Protein AF-A0A815VEP3-F1 (afdb_monomer_lite)

Secondary structure (DSSP, 8-state):
---S---SSSSTTS-SSSS-HHHHHHTSTT-SS-HHHHHHHHHHHHHHHS-----PPB----GGG--TT--GGGS-B-THHHHHHHHHHHHH-SS-SS-GGGS--

Foldseek 3Di:
DDDDPPPPDPCPLPDLFLDAFVVQQVVDPPDPGGQLQVLLVVLLVLVVPDDDDPDDEDAEDDSSPDDPPDPSNVRRHDNVHSVVSNVRRQVRHPAHPCHPVRDDD

Sequence (105 aa):
MPEIEQRLENDDLMLLFGYDLIKQCSKRKDTLIAYPIEICIRLLENSLNEERKQKKIVAELNLQTIDRGTRLNELNYDPHVPASTLKQYLRELPDRLLTTALLPQ

Structure (mmCIF, N/CA/C/O backbone):
data_AF-A0A815VEP3-F1
#
_entry.id   AF-A0A815VEP3-F1
#
loop_
_atom_site.group_PDB
_atom_site.id
_atom_site.type_symbol
_atom_site.label_atom_id
_atom_site.label_alt_id
_atom_site.label_comp_id
_atom_site.label_asym_id
_atom_site.label_entity_id
_atom_site.label_seq_id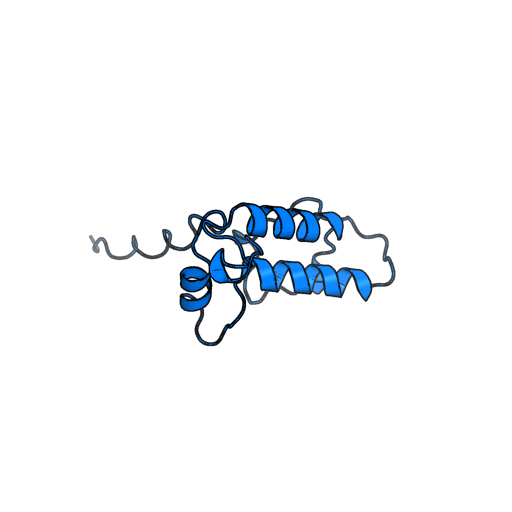
_atom_site.pdbx_PDB_ins_code
_atom_site.Cartn_x
_atom_site.Cartn_y
_atom_site.Cartn_z
_atom_site.occupancy
_atom_site.B_iso_or_equiv
_atom_site.auth_seq_id
_atom_site.auth_comp_id
_atom_site.auth_asym_id
_atom_site.auth_atom_id
_atom_site.pdbx_PDB_model_num
ATOM 1 N N . MET A 1 1 ? 17.720 -36.859 9.954 1.00 41.47 1 MET A N 1
ATOM 2 C CA . MET A 1 1 ? 16.529 -36.074 9.574 1.00 41.47 1 MET A CA 1
ATOM 3 C C . MET A 1 1 ? 16.506 -34.842 10.456 1.00 41.47 1 MET A C 1
ATOM 5 O O . MET A 1 1 ? 16.350 -35.040 11.652 1.00 41.47 1 MET A O 1
ATOM 9 N N . PRO A 1 2 ? 16.708 -33.625 9.931 1.00 40.91 2 PRO A N 1
ATOM 10 C CA . PRO A 1 2 ? 16.513 -32.411 10.708 1.00 40.91 2 PRO A CA 1
ATOM 11 C C . PRO A 1 2 ? 15.086 -31.886 10.494 1.00 40.91 2 PRO A C 1
ATOM 13 O O . PRO A 1 2 ? 14.700 -31.507 9.392 1.00 40.91 2 PRO A O 1
ATOM 16 N N . GLU A 1 3 ? 14.291 -32.074 11.542 1.00 39.75 3 GLU A N 1
ATOM 17 C CA . GLU A 1 3 ? 13.501 -31.070 12.270 1.00 39.75 3 GLU A CA 1
ATOM 18 C C . GLU A 1 3 ? 12.744 -29.954 11.517 1.00 39.75 3 GLU A C 1
ATOM 20 O O . GLU A 1 3 ? 13.238 -29.210 10.675 1.00 39.75 3 GLU A O 1
ATOM 25 N N . ILE A 1 4 ? 11.476 -29.851 11.912 1.00 49.56 4 ILE A N 1
ATOM 26 C CA . ILE A 1 4 ? 10.359 -29.096 11.345 1.00 49.56 4 ILE A CA 1
ATOM 27 C C . ILE A 1 4 ? 10.395 -27.644 11.869 1.00 49.56 4 ILE A C 1
ATOM 29 O O . ILE A 1 4 ? 9.476 -27.208 12.553 1.00 49.56 4 ILE A O 1
ATOM 33 N N . GLU A 1 5 ? 11.444 -26.874 11.566 1.00 41.91 5 GLU A N 1
ATOM 34 C CA . GLU A 1 5 ? 11.616 -25.508 12.118 1.00 41.91 5 GLU A CA 1
ATOM 35 C C . GLU A 1 5 ? 11.710 -24.373 11.084 1.00 41.91 5 GLU A C 1
ATOM 37 O O . GLU A 1 5 ? 12.192 -23.289 11.387 1.00 41.91 5 GLU A O 1
ATOM 42 N N . GLN A 1 6 ? 11.199 -24.551 9.863 1.00 41.66 6 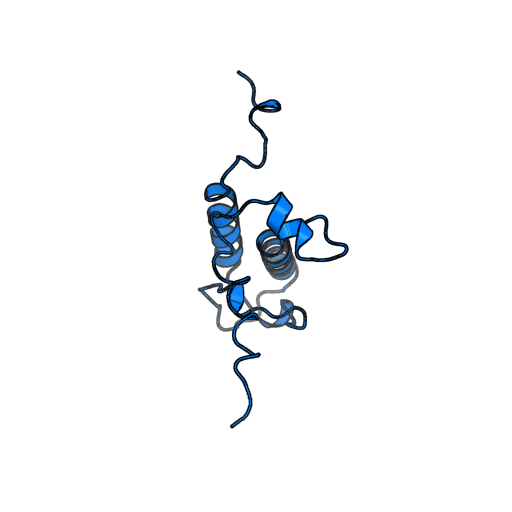GLN A N 1
ATOM 43 C CA . GLN A 1 6 ? 11.129 -23.443 8.885 1.00 41.66 6 GLN A CA 1
ATOM 44 C C . GLN A 1 6 ? 9.743 -23.239 8.267 1.00 41.66 6 GLN A C 1
ATOM 46 O O . GLN A 1 6 ? 9.603 -22.810 7.125 1.00 41.66 6 GLN A O 1
ATOM 51 N N . ARG A 1 7 ? 8.680 -23.540 9.020 1.00 38.25 7 ARG A N 1
ATOM 52 C CA . ARG A 1 7 ? 7.294 -23.344 8.558 1.00 38.25 7 ARG A CA 1
ATOM 53 C C . ARG A 1 7 ? 6.598 -22.100 9.119 1.00 38.25 7 ARG A C 1
ATOM 55 O O . ARG A 1 7 ? 5.388 -22.001 8.961 1.00 38.25 7 ARG A O 1
ATOM 62 N N . LEU A 1 8 ? 7.323 -21.153 9.724 1.00 39.59 8 LEU A N 1
ATOM 63 C CA . LEU A 1 8 ? 6.714 -19.975 10.366 1.00 39.59 8 LEU A CA 1
ATOM 64 C C . LEU A 1 8 ? 6.975 -18.609 9.699 1.00 39.59 8 LEU A C 1
ATOM 66 O O . LEU A 1 8 ? 6.579 -17.600 10.268 1.00 39.59 8 LEU A O 1
ATOM 70 N N . GLU A 1 9 ? 7.593 -18.536 8.515 1.00 42.19 9 GLU A N 1
ATOM 71 C CA . GLU A 1 9 ? 7.941 -17.235 7.895 1.00 42.19 9 GLU A CA 1
ATOM 72 C C . GLU A 1 9 ? 7.044 -16.772 6.733 1.00 42.19 9 GLU A C 1
ATOM 74 O O . GLU A 1 9 ? 7.235 -15.673 6.226 1.00 42.19 9 GLU A O 1
ATOM 79 N N . ASN A 1 10 ? 6.028 -17.539 6.321 1.00 44.59 10 ASN A N 1
ATOM 80 C CA . ASN A 1 10 ? 5.264 -17.221 5.099 1.00 44.59 10 ASN A CA 1
ATOM 81 C C . ASN A 1 10 ? 3.800 -16.790 5.305 1.00 44.59 10 ASN A C 1
ATOM 83 O O . ASN A 1 10 ? 3.136 -16.458 4.327 1.00 44.59 10 ASN A O 1
ATOM 87 N N . ASP A 1 11 ? 3.290 -16.749 6.538 1.00 44.41 11 ASP A N 1
ATOM 88 C CA . ASP A 1 11 ? 1.866 -16.446 6.791 1.00 44.41 11 ASP A CA 1
ATOM 89 C C . ASP A 1 11 ? 1.581 -14.937 6.961 1.00 44.41 11 ASP A C 1
ATOM 91 O O . ASP A 1 11 ? 0.451 -14.467 6.855 1.00 44.41 11 ASP A O 1
ATOM 95 N N . ASP A 1 12 ? 2.614 -14.121 7.187 1.00 50.41 12 ASP A N 1
ATOM 96 C CA . ASP A 1 12 ? 2.433 -12.714 7.572 1.00 50.41 12 ASP A CA 1
ATOM 97 C C . ASP A 1 12 ? 2.281 -11.740 6.388 1.00 50.41 12 ASP A C 1
ATOM 99 O O . ASP A 1 12 ? 1.879 -10.582 6.572 1.00 50.41 12 ASP A O 1
ATOM 103 N N . LEU A 1 13 ? 2.551 -12.232 5.174 1.00 50.75 13 LEU A N 1
ATOM 104 C CA . LEU A 1 13 ? 2.290 -11.561 3.896 1.00 50.75 13 LEU A CA 1
ATOM 105 C C . LEU A 1 13 ? 0.851 -11.773 3.402 1.00 50.75 13 LEU A C 1
ATOM 107 O O . LEU A 1 13 ? 0.480 -11.221 2.361 1.00 50.75 13 LEU A O 1
ATOM 111 N N . MET A 1 14 ? 0.060 -12.596 4.106 1.00 55.44 14 MET A N 1
ATOM 112 C CA . MET A 1 14 ? -1.027 -13.316 3.454 1.00 55.44 14 MET A CA 1
ATOM 113 C C . MET A 1 14 ? -2.207 -12.435 3.037 1.00 55.44 14 MET A C 1
ATOM 115 O O . MET A 1 14 ? -2.850 -12.771 2.053 1.00 55.44 14 MET A O 1
ATOM 119 N N . LEU A 1 15 ? -2.462 -11.275 3.652 1.00 64.06 15 LEU A N 1
ATOM 120 C CA . LEU A 1 15 ? -3.501 -10.349 3.174 1.00 64.06 15 LEU A CA 1
ATOM 121 C C . LEU A 1 15 ? -3.120 -8.891 3.481 1.00 64.06 15 LEU A C 1
ATOM 123 O O . LEU A 1 15 ? -3.320 -8.394 4.588 1.00 64.06 15 LEU A O 1
ATOM 127 N N . LEU A 1 16 ? -2.541 -8.185 2.499 1.00 74.69 16 LEU A N 1
ATOM 128 C CA . LEU A 1 16 ? -2.317 -6.734 2.606 1.00 74.69 16 LEU A CA 1
ATOM 129 C C . LEU A 1 16 ? -3.638 -5.957 2.586 1.00 74.69 16 LEU A C 1
ATOM 131 O O . LEU A 1 16 ? -3.732 -4.899 3.195 1.00 74.69 16 LEU A O 1
ATOM 135 N N . PHE A 1 17 ? -4.652 -6.478 1.909 1.00 82.44 17 PHE A N 1
ATOM 136 C CA . PHE A 1 17 ? -5.979 -5.885 1.821 1.00 82.44 17 PHE A CA 1
ATOM 137 C C . PHE A 1 17 ? -6.909 -6.505 2.866 1.00 82.44 17 PHE A C 1
ATOM 139 O O . PHE A 1 17 ? -6.721 -7.660 3.243 1.00 82.44 17 PHE A O 1
ATOM 146 N N . GLY A 1 18 ? -7.905 -5.762 3.355 1.00 80.50 18 GLY A N 1
ATOM 147 C CA . GLY A 1 18 ? -8.824 -6.301 4.366 1.00 80.50 18 GLY A CA 1
ATOM 148 C C . GLY A 1 18 ? -8.273 -6.329 5.792 1.00 80.50 18 GLY A C 1
ATOM 149 O O . GLY A 1 18 ? -8.982 -6.744 6.706 1.00 80.50 18 GLY A O 1
ATOM 150 N N . TYR A 1 19 ? -7.018 -5.922 6.006 1.00 83.19 19 TYR A N 1
ATOM 151 C CA . TYR A 1 19 ? -6.346 -6.052 7.297 1.00 83.19 19 TYR A CA 1
ATOM 152 C C . TYR A 1 19 ? -6.305 -4.732 8.066 1.00 83.19 19 TYR A C 1
ATOM 154 O O . TYR A 1 19 ? -6.272 -3.648 7.487 1.00 83.19 19 TYR A O 1
ATOM 162 N N . ASP A 1 20 ? -6.301 -4.838 9.393 1.00 83.94 20 ASP A N 1
ATOM 163 C CA . ASP A 1 20 ? -6.318 -3.682 10.284 1.00 83.94 20 ASP A CA 1
ATOM 164 C C . ASP A 1 20 ? -5.070 -2.801 10.110 1.00 83.94 20 ASP A C 1
ATOM 166 O O . ASP A 1 20 ? -3.932 -3.280 10.176 1.00 83.94 20 ASP A O 1
ATOM 170 N N . LEU A 1 21 ? -5.300 -1.500 9.919 1.00 83.62 21 LEU A N 1
ATOM 171 C CA . LEU A 1 21 ? -4.258 -0.523 9.609 1.00 83.62 21 LEU A CA 1
ATOM 172 C C . LEU A 1 21 ? -3.217 -0.421 10.732 1.00 83.62 21 LEU A C 1
ATOM 174 O O . LEU A 1 21 ? -2.018 -0.369 10.457 1.00 83.62 21 LEU A O 1
ATOM 178 N N . ILE A 1 22 ? -3.661 -0.442 11.995 1.00 82.44 22 ILE A N 1
ATOM 179 C CA . ILE A 1 22 ? -2.774 -0.341 13.162 1.00 82.44 22 ILE A CA 1
ATOM 180 C C . ILE A 1 22 ? -1.840 -1.547 13.189 1.00 82.44 22 ILE A C 1
ATOM 182 O O . ILE A 1 22 ? -0.623 -1.379 13.282 1.00 82.44 22 ILE A O 1
ATOM 186 N N . LYS A 1 23 ? -2.383 -2.758 13.014 1.00 82.00 23 LYS A N 1
ATOM 187 C CA . LYS A 1 23 ? -1.572 -3.980 12.942 1.00 82.00 23 LYS A CA 1
ATOM 188 C C . LYS A 1 23 ? -0.554 -3.927 11.804 1.00 82.00 23 LYS A C 1
ATOM 190 O O . LYS A 1 23 ? 0.579 -4.360 11.999 1.00 82.00 23 LYS A O 1
ATOM 195 N N . GLN A 1 24 ? -0.917 -3.399 10.633 1.00 79.44 24 GLN A N 1
ATOM 196 C CA . GLN A 1 24 ? 0.024 -3.271 9.511 1.00 79.44 24 GLN A CA 1
ATOM 197 C C . GLN A 1 24 ? 1.164 -2.297 9.806 1.00 79.44 24 GLN A C 1
ATOM 199 O O . GLN A 1 24 ? 2.310 -2.595 9.469 1.00 79.44 24 GLN A O 1
ATOM 204 N N . CYS A 1 25 ? 0.880 -1.176 10.470 1.00 79.50 25 CYS A N 1
ATOM 205 C CA . CYS A 1 25 ? 1.918 -0.251 10.921 1.00 79.50 25 CYS A CA 1
ATOM 206 C C . CYS A 1 25 ? 2.811 -0.886 12.000 1.00 79.50 25 CYS A C 1
ATOM 208 O O . CYS A 1 25 ? 4.028 -0.743 11.944 1.00 79.50 25 CYS A O 1
ATOM 210 N N . SER A 1 26 ? 2.248 -1.659 12.937 1.00 75.44 26 SER A N 1
ATOM 211 C CA . SER A 1 26 ? 3.014 -2.310 14.013 1.00 75.44 26 SER A CA 1
ATOM 212 C C . SER A 1 26 ? 4.001 -3.381 13.529 1.00 75.44 26 SER A C 1
ATOM 214 O O . SER A 1 26 ? 5.008 -3.615 14.195 1.00 75.44 26 SER A O 1
ATOM 216 N N . LYS A 1 27 ? 3.763 -4.018 12.370 1.00 74.50 27 LYS A N 1
ATOM 217 C CA . LYS A 1 27 ? 4.691 -5.013 11.787 1.00 74.50 27 LYS A CA 1
ATOM 218 C C . LYS A 1 27 ? 6.021 -4.406 11.323 1.00 74.50 27 LYS A C 1
ATOM 220 O O . LYS A 1 27 ? 6.984 -5.133 11.078 1.00 74.50 27 LYS A O 1
ATOM 225 N N . ARG A 1 28 ? 6.104 -3.083 11.173 1.00 70.69 28 ARG A N 1
ATOM 226 C CA . ARG A 1 28 ? 7.315 -2.384 10.736 1.00 70.69 28 ARG A CA 1
ATOM 227 C C . ARG A 1 28 ? 7.745 -1.427 11.842 1.00 70.69 28 ARG A C 1
ATOM 229 O O . ARG A 1 28 ? 7.077 -0.436 12.115 1.00 70.69 28 ARG A O 1
ATOM 236 N N . LYS A 1 29 ? 8.878 -1.736 12.484 1.00 64.44 29 LYS A N 1
ATOM 237 C CA . LYS A 1 29 ? 9.511 -0.810 13.431 1.00 64.44 29 LYS A CA 1
ATOM 238 C C . LYS A 1 29 ? 9.736 0.532 12.723 1.00 64.44 29 LYS A C 1
ATOM 240 O O . LYS A 1 29 ? 10.223 0.548 11.592 1.00 64.44 29 LYS A O 1
ATOM 245 N N . ASP A 1 30 ? 9.322 1.608 13.386 1.00 67.62 30 ASP A N 1
ATOM 246 C CA . ASP A 1 30 ? 9.541 3.005 12.991 1.00 67.62 30 ASP A CA 1
ATOM 247 C C . ASP A 1 30 ? 8.756 3.525 11.770 1.00 67.62 30 ASP A C 1
ATOM 249 O O . ASP A 1 30 ? 9.154 4.517 11.160 1.00 67.62 30 ASP A O 1
ATOM 253 N N . THR A 1 31 ? 7.611 2.925 11.415 1.00 68.88 31 THR A N 1
ATOM 254 C CA . THR A 1 31 ? 6.737 3.478 10.358 1.00 68.88 31 THR A CA 1
ATOM 255 C C . THR A 1 31 ? 5.374 3.917 10.884 1.00 68.88 31 THR A C 1
ATOM 257 O O . THR A 1 31 ? 4.641 3.122 11.467 1.00 68.88 31 THR A O 1
ATOM 260 N N . LEU A 1 32 ? 5.006 5.172 10.607 1.00 81.00 32 LEU A N 1
ATOM 261 C CA . LEU A 1 32 ? 3.677 5.730 10.904 1.00 81.00 32 LEU A CA 1
ATOM 262 C C . LEU A 1 32 ? 2.641 5.437 9.806 1.00 81.00 32 LEU A C 1
ATOM 264 O O . LEU A 1 32 ? 1.447 5.625 10.017 1.00 81.00 32 LEU A O 1
ATOM 268 N N . ILE A 1 33 ? 3.099 5.006 8.628 1.00 85.25 33 ILE A N 1
ATOM 269 C CA . ILE A 1 33 ? 2.279 4.807 7.431 1.00 85.25 33 ILE A CA 1
ATOM 270 C C . ILE A 1 33 ? 2.356 3.335 7.021 1.00 85.25 33 ILE A C 1
ATOM 272 O O . ILE A 1 33 ? 3.444 2.759 6.947 1.00 85.25 33 ILE A O 1
ATOM 276 N N . ALA A 1 34 ? 1.201 2.730 6.736 1.00 87.88 34 ALA A N 1
ATOM 277 C CA . ALA A 1 34 ? 1.136 1.345 6.288 1.00 87.88 34 ALA A CA 1
ATOM 278 C C . ALA A 1 34 ? 1.823 1.159 4.930 1.00 87.88 34 ALA A C 1
ATOM 280 O O . ALA A 1 34 ? 1.756 2.016 4.047 1.00 87.88 34 ALA A O 1
ATOM 281 N N . TYR A 1 35 ? 2.456 -0.001 4.754 1.00 87.25 35 TYR A N 1
ATOM 282 C CA . TYR A 1 35 ? 3.274 -0.306 3.581 1.00 87.25 35 TYR A CA 1
ATOM 283 C C . TYR A 1 35 ? 2.561 -0.084 2.226 1.00 87.25 35 TYR A C 1
ATOM 285 O O . TYR A 1 35 ? 3.140 0.593 1.374 1.00 87.25 35 TYR A O 1
ATOM 293 N N . PRO A 1 36 ? 1.304 -0.539 2.017 1.00 89.38 36 PRO A N 1
ATOM 294 C CA . PRO A 1 36 ? 0.568 -0.267 0.778 1.00 89.38 36 PRO A CA 1
ATOM 295 C C . PRO A 1 36 ? 0.416 1.225 0.463 1.00 89.38 36 PRO A C 1
ATOM 297 O O . PRO A 1 36 ? 0.536 1.627 -0.694 1.00 89.38 36 PRO A O 1
ATOM 300 N N . ILE A 1 37 ? 0.193 2.049 1.492 1.00 90.94 37 ILE A N 1
ATOM 301 C CA . ILE A 1 37 ? 0.036 3.500 1.350 1.00 90.94 37 ILE A CA 1
ATOM 302 C C . ILE A 1 37 ? 1.372 4.131 0.952 1.00 90.94 37 ILE A C 1
ATOM 304 O O . ILE A 1 37 ? 1.430 4.870 -0.028 1.00 90.94 37 ILE A O 1
ATOM 308 N N . GLU A 1 38 ? 2.447 3.804 1.675 1.00 90.44 38 GLU A N 1
ATOM 309 C CA . GLU A 1 38 ? 3.789 4.347 1.429 1.00 90.44 38 GLU A CA 1
ATOM 310 C C . GLU A 1 38 ? 4.250 4.097 -0.016 1.00 90.44 38 GLU A C 1
ATOM 312 O O . GLU A 1 38 ? 4.691 5.019 -0.704 1.00 90.44 38 GLU A O 1
ATOM 317 N N . ILE A 1 39 ? 4.119 2.857 -0.496 1.00 90.88 39 ILE A N 1
ATOM 318 C CA . ILE A 1 39 ? 4.571 2.477 -1.839 1.00 90.88 39 ILE A CA 1
ATOM 319 C C . ILE A 1 39 ? 3.740 3.155 -2.924 1.00 90.88 39 ILE A C 1
ATOM 321 O O . ILE A 1 39 ? 4.308 3.690 -3.877 1.00 90.88 39 ILE A O 1
ATOM 325 N N . CYS A 1 40 ? 2.411 3.176 -2.782 1.00 92.44 40 CYS A N 1
ATOM 326 C CA . CYS A 1 40 ? 1.555 3.820 -3.774 1.00 92.44 40 CYS A CA 1
ATOM 327 C C . CYS A 1 40 ? 1.828 5.327 -3.864 1.00 92.44 40 CYS A C 1
ATOM 329 O O . CYS A 1 40 ? 1.891 5.852 -4.973 1.00 92.44 40 CYS A O 1
ATOM 331 N N . ILE A 1 41 ? 2.038 6.014 -2.732 1.00 92.06 41 ILE A N 1
ATOM 332 C CA . ILE A 1 41 ? 2.383 7.445 -2.718 1.00 92.06 41 ILE A CA 1
ATOM 333 C C . ILE A 1 41 ? 3.709 7.684 -3.443 1.00 92.06 41 ILE A C 1
ATOM 335 O O . ILE A 1 41 ? 3.748 8.494 -4.364 1.00 92.06 41 ILE A O 1
ATOM 339 N N . ARG A 1 42 ? 4.765 6.930 -3.119 1.00 90.81 42 ARG A N 1
ATOM 340 C CA . ARG A 1 42 ? 6.073 7.083 -3.780 1.00 90.81 42 ARG A CA 1
ATOM 341 C C . ARG A 1 42 ? 6.013 6.838 -5.288 1.00 90.81 42 ARG A C 1
ATOM 343 O O . ARG A 1 42 ? 6.635 7.561 -6.062 1.00 90.81 42 ARG A O 1
ATOM 350 N N . LEU A 1 43 ? 5.255 5.831 -5.723 1.00 90.31 43 LEU A N 1
ATOM 351 C CA . LEU A 1 43 ? 5.045 5.557 -7.148 1.00 90.31 43 LEU A CA 1
ATOM 352 C C . LEU A 1 43 ? 4.318 6.712 -7.855 1.00 90.31 43 LEU A C 1
ATOM 354 O O . LEU A 1 43 ? 4.682 7.069 -8.976 1.00 90.31 43 LEU A O 1
ATOM 358 N N . LEU A 1 44 ? 3.328 7.319 -7.197 1.00 90.44 44 LEU A N 1
ATOM 359 C CA . LEU A 1 44 ? 2.617 8.490 -7.713 1.00 90.44 44 LEU A CA 1
ATOM 360 C C . LEU A 1 44 ? 3.515 9.734 -7.765 1.00 90.44 44 LEU A C 1
ATOM 362 O O . LEU A 1 44 ? 3.517 10.429 -8.778 1.00 90.44 44 LEU A O 1
ATOM 366 N N . GLU A 1 45 ? 4.315 9.990 -6.731 1.00 89.19 45 GLU A N 1
ATOM 367 C CA . GLU A 1 45 ? 5.289 11.092 -6.701 1.00 89.19 45 GLU A CA 1
ATOM 368 C C . GLU A 1 45 ? 6.306 10.976 -7.842 1.00 89.19 45 GLU A C 1
ATOM 370 O O . GLU A 1 45 ? 6.571 11.948 -8.549 1.00 89.19 45 GLU A O 1
ATOM 375 N N . ASN A 1 46 ? 6.820 9.771 -8.092 1.00 84.50 46 ASN A N 1
ATOM 376 C CA . ASN A 1 46 ? 7.730 9.517 -9.207 1.00 84.50 46 ASN A CA 1
ATOM 377 C C . ASN A 1 46 ? 7.086 9.817 -10.566 1.00 84.50 46 ASN A C 1
ATOM 379 O O . ASN A 1 46 ? 7.737 10.373 -11.447 1.00 84.50 46 ASN A O 1
ATOM 383 N N . SER A 1 47 ? 5.798 9.500 -10.732 1.00 83.19 47 SER A N 1
ATOM 384 C CA . SER A 1 47 ? 5.074 9.764 -11.982 1.00 83.19 47 SER A CA 1
ATOM 385 C C . SER A 1 47 ? 4.906 11.257 -12.294 1.00 83.19 47 SER A C 1
ATOM 387 O O . SER A 1 47 ? 4.732 11.618 -13.456 1.00 83.19 47 SER A O 1
ATOM 389 N N . LEU A 1 48 ? 4.977 12.122 -11.275 1.00 80.06 48 LEU A N 1
ATOM 390 C CA . LEU A 1 48 ? 4.879 13.578 -11.420 1.00 80.06 48 LEU A CA 1
ATOM 391 C C . LEU A 1 48 ? 6.225 14.223 -11.779 1.00 80.06 48 LEU A C 1
ATOM 393 O O . LEU A 1 48 ? 6.240 15.284 -12.397 1.00 80.06 48 LEU A O 1
ATOM 397 N N . ASN A 1 49 ? 7.338 13.586 -11.399 1.00 72.00 49 ASN A N 1
ATOM 398 C CA . ASN A 1 49 ? 8.690 14.123 -11.574 1.00 72.00 49 ASN A CA 1
ATOM 399 C C . ASN A 1 49 ? 9.380 13.663 -12.870 1.00 72.00 49 ASN A C 1
ATOM 401 O O . ASN A 1 49 ? 10.359 14.278 -13.289 1.00 72.00 49 ASN A O 1
ATOM 405 N N . GLU A 1 50 ? 8.904 12.593 -13.511 1.00 65.12 50 GLU A N 1
ATOM 406 C CA . GLU A 1 50 ? 9.516 12.074 -14.737 1.00 65.12 50 GLU A CA 1
ATOM 407 C C . GLU A 1 50 ? 8.967 12.771 -15.993 1.00 65.12 50 GLU A C 1
ATOM 409 O O . GLU A 1 50 ? 7.782 12.676 -16.328 1.00 65.12 50 GLU A O 1
ATOM 414 N N . GLU A 1 51 ? 9.855 13.404 -16.767 1.00 60.09 51 GLU A N 1
ATOM 415 C CA . GLU A 1 51 ? 9.581 13.701 -18.174 1.00 60.09 51 GLU A CA 1
ATOM 416 C C . GLU A 1 51 ? 9.274 12.381 -18.893 1.00 60.09 51 GLU A C 1
ATOM 418 O O . GLU A 1 51 ? 10.041 11.422 -18.784 1.00 60.09 51 GLU A O 1
ATOM 423 N N . ARG A 1 52 ? 8.145 12.314 -19.611 1.00 58.62 52 ARG A N 1
ATOM 424 C CA . ARG A 1 52 ? 7.620 11.095 -20.251 1.00 58.62 52 ARG A CA 1
ATOM 425 C C . ARG A 1 52 ? 8.625 10.480 -21.235 1.00 58.62 52 ARG A C 1
ATOM 427 O O . ARG A 1 52 ? 8.543 10.688 -22.443 1.00 58.62 52 ARG A O 1
ATOM 434 N N . LYS A 1 53 ? 9.557 9.670 -20.739 1.00 57.31 53 LYS A N 1
ATOM 435 C CA . LYS A 1 53 ? 10.389 8.794 -21.565 1.00 57.31 53 LYS A CA 1
ATOM 436 C C . LYS A 1 53 ? 9.485 7.665 -22.041 1.00 57.31 53 LYS A C 1
ATOM 438 O O . LYS A 1 53 ? 8.795 7.052 -21.233 1.00 57.31 53 LYS A O 1
ATOM 443 N N . GLN A 1 54 ? 9.464 7.420 -23.349 1.00 58.09 54 GLN A N 1
ATOM 444 C CA . GLN A 1 54 ? 8.674 6.382 -24.022 1.00 58.09 54 GLN A CA 1
ATOM 445 C C . GLN A 1 54 ? 9.122 4.983 -23.567 1.00 58.09 54 GLN A C 1
ATOM 447 O O . GLN A 1 54 ? 9.831 4.270 -24.270 1.00 58.09 54 GLN A O 1
ATOM 452 N N . LYS A 1 55 ? 8.764 4.608 -22.344 1.00 64.62 55 LYS A N 1
ATOM 453 C CA . LYS A 1 55 ? 9.065 3.314 -21.746 1.00 64.62 55 LYS A CA 1
ATOM 454 C C . LYS A 1 55 ? 7.792 2.484 -21.692 1.00 64.62 55 LYS A C 1
ATOM 456 O O . LYS A 1 55 ? 6.684 3.013 -21.634 1.00 64.62 55 LYS A O 1
ATOM 461 N N . LYS A 1 56 ? 7.971 1.163 -21.713 1.00 70.50 56 LYS A N 1
ATOM 462 C CA . LYS A 1 56 ? 6.889 0.203 -21.507 1.00 70.50 56 LYS A CA 1
ATOM 463 C C . LYS A 1 56 ? 6.271 0.455 -20.132 1.00 70.50 56 LYS A C 1
ATOM 465 O O . LYS A 1 56 ? 6.972 0.397 -19.125 1.00 70.50 56 LYS A O 1
ATOM 470 N N . ILE A 1 57 ? 4.980 0.749 -20.130 1.00 78.06 57 ILE A N 1
ATOM 471 C CA . ILE A 1 57 ? 4.218 1.064 -18.928 1.00 78.06 57 ILE A CA 1
ATOM 472 C C . ILE A 1 57 ? 3.822 -0.246 -18.243 1.00 78.06 57 ILE A C 1
ATOM 474 O O . ILE A 1 57 ? 3.352 -1.177 -18.905 1.00 78.06 57 ILE A O 1
ATOM 478 N N . VAL A 1 58 ? 4.019 -0.326 -16.928 1.00 80.50 58 VAL A N 1
ATOM 479 C CA . VAL A 1 58 ? 3.539 -1.454 -16.121 1.00 80.50 58 VAL A CA 1
ATOM 480 C C . VAL A 1 58 ? 2.095 -1.183 -15.695 1.00 80.50 58 VAL A C 1
ATOM 482 O O . VAL A 1 58 ? 1.812 -0.172 -15.051 1.00 80.50 58 VAL A O 1
ATOM 485 N N . ALA A 1 59 ? 1.187 -2.083 -16.086 1.00 80.06 59 ALA A N 1
ATOM 486 C CA . ALA A 1 59 ? -0.264 -1.928 -15.931 1.00 80.06 59 ALA A CA 1
ATOM 487 C C . ALA A 1 59 ? -0.850 -2.636 -14.691 1.00 80.06 59 ALA A C 1
ATOM 489 O O . ALA A 1 59 ? -2.041 -2.514 -14.422 1.00 80.06 59 ALA A O 1
ATOM 490 N N . GLU A 1 60 ? -0.038 -3.377 -13.937 1.00 84.19 60 GLU A N 1
ATOM 491 C CA . GLU A 1 60 ? -0.489 -4.140 -12.771 1.00 84.19 60 GLU A CA 1
ATOM 492 C C . GLU A 1 60 ? 0.540 -4.041 -11.648 1.00 84.19 60 GLU A C 1
ATOM 494 O O . GLU A 1 60 ? 1.724 -4.277 -11.875 1.00 84.19 60 GLU A O 1
ATOM 499 N N . LEU A 1 61 ? 0.084 -3.684 -10.446 1.00 83.94 61 LEU A N 1
ATOM 500 C CA . LEU A 1 61 ? 0.916 -3.519 -9.259 1.00 83.94 61 LEU A CA 1
ATOM 501 C C . LEU A 1 61 ? 0.651 -4.656 -8.278 1.00 83.94 61 LEU A C 1
ATOM 503 O O . LEU A 1 61 ? -0.410 -4.718 -7.661 1.00 83.94 61 LEU A O 1
ATOM 507 N N . ASN A 1 62 ? 1.656 -5.505 -8.078 1.00 86.12 62 ASN A N 1
ATOM 508 C CA . ASN A 1 62 ? 1.659 -6.471 -6.991 1.00 86.12 62 ASN A CA 1
ATOM 509 C C . ASN A 1 62 ? 2.530 -5.947 -5.838 1.00 86.12 62 ASN A C 1
ATOM 511 O O . ASN A 1 62 ? 3.755 -5.897 -5.920 1.00 86.12 62 ASN A O 1
ATOM 515 N N . LEU A 1 63 ? 1.889 -5.543 -4.739 1.00 82.94 63 LEU A N 1
ATOM 516 C CA . LEU A 1 63 ? 2.584 -5.007 -3.565 1.00 82.94 63 LEU A CA 1
ATOM 517 C C . LEU A 1 63 ? 3.450 -6.054 -2.851 1.00 82.94 63 LEU A C 1
ATOM 519 O O . LEU A 1 63 ? 4.413 -5.680 -2.187 1.00 82.94 63 LEU A O 1
ATOM 523 N N . GLN A 1 64 ? 3.138 -7.346 -2.991 1.00 80.69 64 GLN A N 1
ATOM 524 C CA . GLN A 1 64 ? 3.90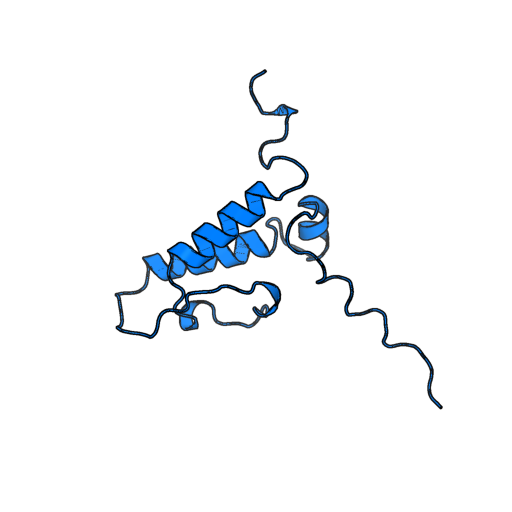9 -8.428 -2.371 1.00 80.69 64 GLN A CA 1
ATOM 525 C C . GLN A 1 64 ? 5.256 -8.653 -3.067 1.00 80.69 64 GLN A C 1
ATOM 527 O O . GLN A 1 64 ? 6.164 -9.199 -2.456 1.00 80.69 64 GLN A O 1
ATOM 532 N N . THR A 1 65 ? 5.397 -8.227 -4.327 1.00 80.25 65 THR A N 1
ATOM 533 C CA . THR A 1 65 ? 6.636 -8.395 -5.105 1.00 80.25 65 THR A CA 1
ATOM 534 C C . THR A 1 65 ? 7.572 -7.194 -5.014 1.00 80.25 65 THR A C 1
ATOM 536 O O . THR A 1 65 ? 8.634 -7.199 -5.628 1.00 80.25 65 THR A O 1
ATOM 539 N N . ILE A 1 66 ? 7.168 -6.127 -4.320 1.00 80.94 66 ILE A N 1
ATOM 540 C CA . ILE A 1 66 ? 8.021 -4.959 -4.114 1.00 80.94 66 ILE A CA 1
ATOM 541 C C . ILE A 1 66 ? 8.801 -5.182 -2.823 1.00 80.94 66 ILE A C 1
ATOM 543 O O . ILE A 1 66 ? 8.229 -5.201 -1.738 1.00 80.94 66 ILE A O 1
ATOM 547 N N . ASP A 1 67 ? 10.116 -5.322 -2.943 1.00 76.06 67 ASP A N 1
ATOM 548 C CA . ASP A 1 67 ? 11.014 -5.383 -1.794 1.00 76.06 67 ASP A CA 1
ATOM 549 C C . ASP A 1 67 ? 11.394 -3.979 -1.314 1.00 76.06 67 ASP A C 1
ATOM 551 O O . ASP A 1 67 ? 11.425 -3.028 -2.101 1.00 76.06 67 ASP A O 1
ATOM 555 N N . ARG A 1 68 ? 11.795 -3.840 -0.040 1.00 67.88 68 ARG A N 1
ATOM 556 C CA . ARG A 1 68 ? 12.254 -2.551 0.530 1.00 67.88 68 ARG A CA 1
ATOM 557 C C . ARG A 1 68 ? 13.423 -1.918 -0.233 1.00 67.88 68 ARG A C 1
ATOM 559 O O . ARG A 1 68 ? 13.585 -0.704 -0.178 1.00 67.88 68 ARG A O 1
ATOM 566 N N . GLY A 1 69 ? 14.246 -2.730 -0.895 1.00 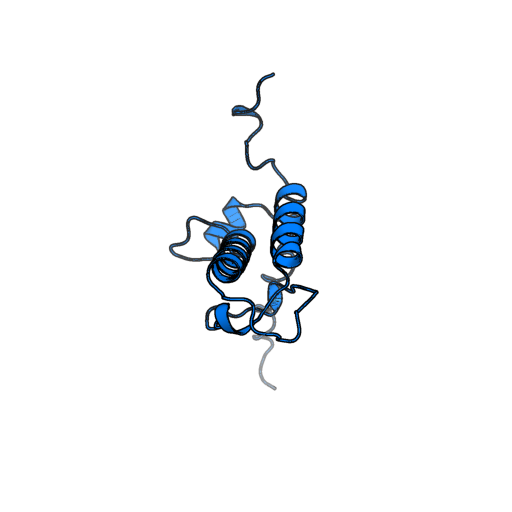70.75 69 GLY A N 1
ATOM 567 C CA . GLY A 1 69 ? 15.390 -2.274 -1.691 1.00 70.75 69 GLY A CA 1
ATOM 568 C C . GLY A 1 69 ? 15.041 -1.890 -3.131 1.00 70.75 69 GLY A C 1
ATOM 569 O O . GLY A 1 69 ? 15.917 -1.432 -3.864 1.00 70.75 69 GLY A O 1
ATOM 570 N N . THR A 1 70 ? 13.788 -2.081 -3.552 1.00 81.62 70 THR A N 1
ATOM 571 C CA . THR A 1 70 ? 13.376 -1.843 -4.936 1.00 81.62 70 THR A CA 1
ATOM 572 C C . THR A 1 70 ? 13.429 -0.357 -5.257 1.00 81.62 70 THR A C 1
ATOM 574 O O . THR A 1 70 ? 12.821 0.476 -4.583 1.00 81.62 70 THR A O 1
ATOM 577 N N . ARG A 1 71 ? 14.124 -0.014 -6.340 1.00 82.06 71 ARG A N 1
ATOM 578 C CA . ARG A 1 71 ? 14.180 1.354 -6.852 1.00 82.06 71 ARG A CA 1
ATOM 579 C C . ARG A 1 71 ? 12.892 1.669 -7.604 1.00 82.06 71 ARG A C 1
ATOM 581 O O . ARG A 1 71 ? 12.794 1.458 -8.807 1.00 82.06 71 ARG A O 1
ATOM 588 N N . LEU A 1 72 ? 11.895 2.183 -6.886 1.00 81.88 72 LEU A N 1
ATOM 589 C CA . LEU A 1 72 ? 10.561 2.484 -7.429 1.00 81.88 72 LEU A CA 1
ATOM 590 C C . LEU A 1 72 ? 10.591 3.397 -8.668 1.00 81.88 72 LEU A C 1
ATOM 592 O O . LEU A 1 72 ? 9.738 3.274 -9.542 1.00 81.88 72 LEU A O 1
ATOM 596 N N . ASN A 1 73 ? 11.596 4.268 -8.772 1.00 77.81 73 ASN A N 1
ATOM 597 C CA . ASN A 1 73 ? 11.791 5.195 -9.892 1.00 77.81 73 ASN A CA 1
ATOM 598 C C . ASN A 1 73 ? 12.095 4.462 -11.214 1.00 77.81 73 ASN A C 1
ATOM 600 O O . ASN A 1 73 ? 11.914 5.014 -12.294 1.00 77.81 73 ASN A O 1
ATOM 604 N N . GLU A 1 74 ? 12.551 3.210 -11.148 1.00 80.81 74 GLU A N 1
ATOM 605 C CA . GLU A 1 74 ? 12.896 2.409 -12.324 1.00 80.81 74 GLU A CA 1
ATOM 606 C C . GLU A 1 74 ? 11.687 1.621 -12.868 1.00 80.81 74 GLU A C 1
ATOM 608 O O . GLU A 1 74 ? 11.717 1.174 -14.016 1.00 80.81 74 GLU A O 1
ATOM 613 N N . LEU A 1 75 ? 10.601 1.500 -12.089 1.00 78.38 75 LEU A N 1
ATOM 614 C CA . LEU A 1 75 ? 9.490 0.580 -12.362 1.00 78.38 75 LEU A CA 1
ATOM 615 C C . LEU A 1 75 ? 8.435 1.093 -13.366 1.00 78.38 75 LEU A C 1
ATOM 617 O O . LEU A 1 75 ? 7.583 0.313 -13.770 1.00 78.38 75 LEU A O 1
ATOM 621 N N . ASN A 1 76 ? 8.494 2.362 -13.799 1.00 80.44 76 ASN A N 1
ATOM 622 C CA . ASN A 1 76 ? 7.630 2.987 -14.830 1.00 80.44 76 ASN A CA 1
ATOM 623 C C . ASN A 1 76 ? 6.156 2.517 -14.818 1.00 80.44 76 ASN A C 1
ATOM 625 O O . ASN A 1 76 ? 5.607 2.104 -15.846 1.00 80.44 76 ASN A O 1
ATOM 629 N N . TYR A 1 77 ? 5.520 2.557 -13.648 1.00 84.12 77 TYR A N 1
ATOM 630 C CA . TYR A 1 77 ? 4.096 2.255 -13.522 1.00 84.12 77 TYR A CA 1
ATOM 631 C C . TYR A 1 77 ? 3.242 3.334 -14.185 1.00 84.12 77 TYR A C 1
ATOM 633 O O . TYR A 1 77 ? 3.564 4.521 -14.113 1.00 84.12 77 TYR A O 1
ATOM 641 N N . ASP A 1 78 ? 2.120 2.923 -14.780 1.00 87.25 78 ASP A N 1
ATOM 642 C CA . ASP A 1 78 ? 1.053 3.866 -15.116 1.00 87.25 78 ASP A CA 1
ATOM 643 C C . ASP A 1 78 ? 0.582 4.529 -13.811 1.00 87.25 78 ASP A C 1
ATOM 645 O O . ASP A 1 78 ? 0.239 3.784 -12.895 1.00 87.25 78 ASP A O 1
ATOM 649 N N . PRO A 1 79 ? 0.517 5.867 -13.677 1.00 87.69 79 PRO A N 1
ATOM 650 C CA . PRO A 1 79 ? 0.025 6.519 -12.458 1.00 87.69 79 PRO A CA 1
ATOM 651 C C . PRO A 1 79 ? -1.387 6.078 -12.044 1.00 87.69 79 PRO A C 1
ATOM 653 O O . PRO A 1 79 ? -1.726 6.101 -10.857 1.00 87.69 79 PRO A O 1
ATOM 656 N N . HIS A 1 80 ? -2.219 5.626 -12.984 1.00 89.81 80 HIS A N 1
ATOM 657 C CA . HIS A 1 80 ? -3.547 5.099 -12.686 1.00 89.81 80 HIS A CA 1
ATOM 658 C C . HIS A 1 80 ? -3.505 3.783 -11.900 1.00 89.81 80 HIS A C 1
ATOM 660 O O . HIS A 1 80 ? -4.448 3.495 -11.161 1.00 89.81 80 HIS A O 1
ATOM 666 N N . VAL A 1 81 ? -2.425 3.007 -11.995 1.00 91.75 81 VAL A N 1
ATOM 667 C CA . VAL A 1 81 ? -2.273 1.707 -11.326 1.00 91.75 81 VAL A CA 1
ATOM 668 C C . VAL A 1 81 ? -2.040 1.842 -9.813 1.00 91.75 81 VAL A C 1
ATOM 670 O O . VAL A 1 81 ? -2.868 1.321 -9.057 1.00 91.75 81 VAL A O 1
ATOM 673 N N . PRO A 1 82 ? -1.009 2.559 -9.309 1.00 92.06 82 PRO A N 1
ATOM 674 C CA . PRO A 1 82 ? -0.848 2.786 -7.877 1.00 92.06 82 PRO A CA 1
ATOM 675 C C . PRO A 1 82 ? -2.003 3.621 -7.311 1.00 92.06 82 PRO A C 1
ATOM 677 O O . PRO A 1 82 ? -2.431 3.361 -6.191 1.00 92.06 82 PRO A O 1
ATOM 680 N N . ALA A 1 83 ? -2.594 4.547 -8.082 1.00 93.00 83 ALA A N 1
ATOM 681 C CA . ALA A 1 83 ? -3.796 5.266 -7.649 1.00 93.00 83 ALA A CA 1
ATOM 682 C C . ALA A 1 83 ? -4.994 4.327 -7.430 1.00 93.00 83 ALA A C 1
ATOM 684 O O . ALA A 1 83 ? -5.700 4.448 -6.428 1.00 93.00 83 ALA A O 1
ATOM 685 N N . SER A 1 84 ? -5.245 3.400 -8.358 1.00 92.75 84 SER A N 1
ATOM 686 C CA . SER A 1 84 ? -6.352 2.441 -8.242 1.00 92.75 84 SER A CA 1
ATOM 687 C C . SER A 1 84 ? -6.111 1.445 -7.112 1.00 92.75 84 SER A C 1
ATOM 689 O O . SER A 1 84 ? -7.018 1.195 -6.322 1.00 92.75 84 SER A O 1
ATOM 691 N N . THR A 1 85 ? -4.873 0.965 -6.979 1.00 92.69 85 THR A N 1
ATOM 692 C CA . THR A 1 85 ? -4.449 0.072 -5.891 1.00 92.69 85 THR A CA 1
ATOM 693 C C . THR A 1 85 ? -4.640 0.738 -4.529 1.00 92.69 85 THR A C 1
ATOM 695 O O . THR A 1 85 ? -5.232 0.144 -3.631 1.00 92.69 85 THR A O 1
ATOM 698 N N . LEU A 1 86 ? -4.230 2.004 -4.386 1.00 93.06 86 LEU A N 1
ATOM 699 C CA . LEU A 1 86 ? -4.412 2.771 -3.154 1.00 93.06 86 LEU A CA 1
ATOM 700 C C . LEU A 1 86 ? -5.894 2.965 -2.813 1.00 93.06 86 LEU A C 1
ATOM 702 O O . LEU A 1 86 ? -6.296 2.756 -1.671 1.00 93.06 86 LEU A O 1
ATOM 706 N N . LYS A 1 87 ? -6.726 3.324 -3.801 1.00 92.88 87 LYS A N 1
ATOM 707 C CA . LYS A 1 87 ? -8.180 3.457 -3.607 1.00 92.88 87 LYS A CA 1
ATOM 708 C C . LYS A 1 87 ? -8.810 2.144 -3.157 1.00 92.88 87 LYS A C 1
ATOM 710 O O . LYS A 1 87 ? -9.638 2.148 -2.250 1.00 92.88 87 LYS A O 1
ATOM 715 N N . GLN A 1 88 ? -8.431 1.038 -3.792 1.00 91.31 88 GLN A N 1
ATOM 716 C CA . GLN A 1 88 ? -8.924 -0.285 -3.437 1.00 91.31 88 GLN A CA 1
ATOM 717 C C . GLN A 1 88 ? -8.517 -0.658 -2.010 1.00 91.31 88 GLN A C 1
ATOM 719 O O . GLN A 1 88 ? -9.376 -1.041 -1.223 1.00 91.31 88 GLN A O 1
ATOM 724 N N . TYR A 1 89 ? -7.245 -0.464 -1.661 1.00 90.62 89 TYR A N 1
ATOM 725 C CA . TYR A 1 89 ? -6.724 -0.743 -0.327 1.00 90.62 89 TYR A CA 1
ATOM 726 C C . TYR A 1 89 ? -7.490 0.028 0.752 1.00 90.62 89 TYR A C 1
ATOM 728 O O . TYR A 1 89 ? -7.983 -0.574 1.700 1.00 90.62 89 TYR A O 1
ATOM 736 N N . LEU A 1 90 ? -7.674 1.341 0.572 1.00 90.50 90 LEU A N 1
ATOM 737 C CA . LEU A 1 90 ? -8.407 2.178 1.528 1.00 90.50 90 LEU A 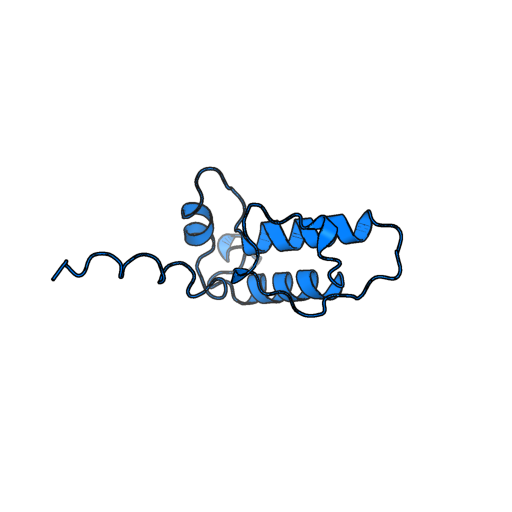CA 1
ATOM 738 C C . LEU A 1 90 ? -9.886 1.788 1.657 1.00 90.50 90 LEU A C 1
ATOM 740 O O . LEU A 1 90 ? -10.455 1.910 2.738 1.00 90.50 90 LEU A O 1
ATOM 744 N N . ARG A 1 91 ? -10.514 1.329 0.567 1.00 89.94 91 ARG A N 1
ATOM 745 C CA . ARG A 1 91 ? -11.905 0.849 0.569 1.00 89.94 91 ARG A CA 1
ATOM 746 C C . ARG A 1 91 ? -12.057 -0.482 1.306 1.00 89.94 91 ARG A C 1
ATOM 748 O O . ARG A 1 91 ? -13.118 -0.739 1.859 1.00 89.94 91 ARG A O 1
ATOM 755 N N . GLU A 1 92 ? -11.030 -1.320 1.263 1.00 89.31 92 GLU A N 1
ATOM 756 C CA . GLU A 1 92 ? -11.028 -2.656 1.861 1.00 89.31 92 GLU A CA 1
ATOM 757 C C . GLU A 1 92 ? -10.535 -2.655 3.312 1.00 89.31 92 GLU A C 1
ATOM 759 O O . GLU A 1 92 ? -10.538 -3.706 3.941 1.00 89.31 92 GLU A O 1
ATOM 764 N N . LEU A 1 93 ? -10.140 -1.508 3.876 1.00 87.62 93 LEU A N 1
ATOM 765 C CA . LEU A 1 93 ? -9.836 -1.421 5.304 1.00 87.62 93 LEU A CA 1
ATOM 766 C C . LEU A 1 93 ? -11.060 -1.837 6.146 1.00 87.62 93 LEU A C 1
ATOM 768 O O . LEU A 1 93 ? -12.185 -1.444 5.826 1.00 87.62 93 LEU A O 1
ATOM 772 N N . PRO A 1 94 ? -10.860 -2.608 7.233 1.00 85.31 94 PRO A N 1
ATOM 773 C CA . PRO A 1 94 ? -11.960 -3.088 8.071 1.00 85.31 94 PRO A CA 1
ATOM 774 C C . PRO A 1 94 ? -12.684 -1.954 8.809 1.00 85.31 94 PRO A C 1
ATOM 776 O O . PRO A 1 94 ? -13.875 -2.068 9.087 1.00 85.31 94 PRO A O 1
ATOM 779 N N . ASP A 1 95 ? -11.978 -0.858 9.095 1.00 82.38 95 ASP A N 1
ATOM 780 C CA . ASP A 1 95 ? -12.556 0.395 9.571 1.00 82.38 95 ASP A CA 1
ATOM 781 C C . ASP A 1 95 ? -12.167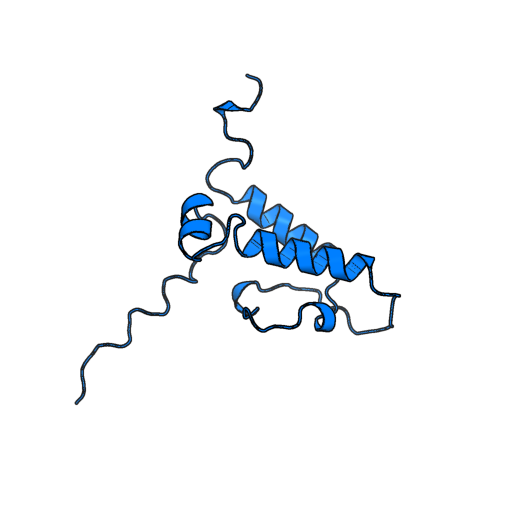 1.532 8.620 1.00 82.38 95 ASP A C 1
ATOM 783 O O . ASP A 1 95 ? -11.117 1.504 7.967 1.00 82.38 95 ASP A O 1
ATOM 787 N N . ARG A 1 96 ? -13.029 2.542 8.521 1.00 79.12 96 ARG A N 1
ATOM 788 C CA . ARG A 1 96 ? -12.786 3.707 7.672 1.00 79.12 96 ARG A CA 1
ATOM 789 C C . ARG A 1 96 ? -11.565 4.464 8.187 1.00 79.12 96 ARG A C 1
ATOM 791 O O . ARG A 1 96 ? -11.393 4.638 9.389 1.00 79.12 96 ARG A O 1
ATOM 798 N N . LEU A 1 97 ? -10.762 4.994 7.261 1.00 79.19 97 LEU A N 1
ATOM 799 C CA . LEU A 1 97 ? -9.589 5.807 7.608 1.00 79.19 97 LEU A CA 1
ATOM 800 C C . LEU A 1 97 ? -9.963 6.994 8.513 1.00 79.19 97 LEU A C 1
ATOM 802 O O . LEU A 1 97 ? -9.267 7.293 9.479 1.00 79.19 97 LEU A O 1
ATOM 806 N N . LEU A 1 98 ? -11.086 7.648 8.205 1.00 78.81 98 LEU A N 1
ATOM 807 C CA . LEU A 1 98 ? -11.770 8.522 9.148 1.00 78.81 98 LEU A CA 1
ATOM 808 C C . LEU A 1 98 ? -12.663 7.634 10.003 1.00 78.81 98 LEU A C 1
ATOM 810 O O . LEU A 1 98 ? -13.711 7.182 9.532 1.00 78.81 98 LEU A O 1
ATOM 814 N N . THR A 1 99 ? -12.218 7.366 11.229 1.00 74.38 99 THR A N 1
ATOM 815 C CA . THR A 1 99 ? -12.980 6.563 12.185 1.00 74.38 99 THR A CA 1
ATOM 816 C C . THR A 1 99 ? -14.384 7.141 12.341 1.00 74.38 99 THR A C 1
ATOM 818 O O . THR A 1 99 ? -14.607 8.343 12.174 1.00 74.38 99 THR A O 1
ATOM 821 N N . THR A 1 100 ? -15.359 6.297 12.669 1.00 67.62 100 THR A N 1
ATOM 822 C CA . THR A 1 100 ? -16.761 6.724 12.850 1.00 67.62 100 THR A CA 1
ATOM 823 C C . THR A 1 100 ? -16.919 7.860 13.864 1.00 67.62 100 THR A C 1
ATOM 825 O O . THR A 1 100 ? -17.840 8.658 13.738 1.00 67.62 100 THR A O 1
ATOM 828 N N . ALA A 1 101 ? -15.981 7.991 14.806 1.00 71.50 101 ALA A N 1
ATOM 829 C CA . ALA A 1 101 ? -15.908 9.093 15.761 1.00 71.50 101 ALA A CA 1
ATOM 830 C C . ALA A 1 101 ? -15.663 10.477 15.120 1.00 71.50 101 ALA A C 1
ATOM 832 O O . ALA A 1 101 ? -15.951 11.492 15.747 1.00 71.50 101 ALA A O 1
ATOM 833 N N . LEU A 1 102 ? -15.115 10.526 13.902 1.00 74.31 102 LEU A N 1
ATOM 834 C CA . LEU A 1 102 ? -14.762 11.752 13.177 1.00 74.31 102 LEU A CA 1
ATOM 835 C C . LEU A 1 102 ? -15.727 12.074 12.027 1.00 74.31 102 LEU A C 1
ATOM 837 O O . LEU A 1 102 ? -15.601 13.132 11.408 1.00 74.31 102 LEU A O 1
ATOM 841 N N . LEU A 1 103 ? -16.665 11.176 11.711 1.00 70.81 103 LEU A N 1
ATOM 842 C CA . LEU A 1 103 ? -17.667 11.419 10.678 1.00 70.81 103 LEU A CA 1
ATOM 843 C C . LEU A 1 103 ? -18.873 12.162 11.275 1.00 70.81 103 LEU A C 1
ATOM 845 O O . LEU A 1 103 ? -19.324 11.797 12.362 1.00 70.81 103 LEU A O 1
ATOM 849 N N . PRO A 1 104 ? -19.409 13.190 10.588 1.00 66.56 104 PRO A N 1
ATOM 850 C CA . PRO A 1 104 ? -20.642 13.840 11.019 1.00 66.56 104 PRO A CA 1
ATOM 851 C C . PRO A 1 104 ? -21.782 12.811 11.040 1.00 66.56 104 PRO A C 1
ATOM 853 O O . PRO A 1 104 ? -21.907 12.018 10.102 1.00 66.56 104 PRO A O 1
ATOM 856 N N . GLN A 1 105 ? -22.548 12.809 12.137 1.00 61.97 105 GLN A N 1
ATOM 857 C CA . GLN A 1 105 ? -23.724 11.951 12.330 1.00 61.97 105 GLN A CA 1
ATOM 858 C C . GLN A 1 105 ? -24.845 12.297 11.351 1.00 61.97 105 GLN A C 1
ATOM 860 O O . GLN A 1 105 ? -25.044 13.507 11.092 1.00 61.97 105 GLN A O 1
#

Radius of gyration: 16.94 Å; chains: 1; bounding box: 40×50×40 Å

Organism: NCBI:txid392033

pLDDT: mean 75.66, std 15.16, range [38.25, 93.06]

InterPro domains:
  IPR000198 Rho GTPase-activating protein domain [PF00620] (64-104)
  IPR000198 Rho GTPase-activating protein domain [PS50238] (19-105)
  IPR008936 Rho GTPase activation protein [G3DSA:1.10.555.10] (3-105)
  IPR008936 Rho GTPase activation protein [SSF48350] (16-103)